Protein AF-A0A0D3LSZ7-F1 (afdb_monomer_lite)

Radius of gyration: 13.13 Å; chains: 1; bounding box: 28×19×35 Å

Organism: NCBI:txid887860

Structure (mmCIF, N/CA/C/O backbone):
data_AF-A0A0D3LSZ7-F1
#
_entry.id   AF-A0A0D3LSZ7-F1
#
loop_
_atom_site.group_PDB
_atom_site.id
_atom_site.type_symbol
_atom_site.label_atom_id
_atom_site.label_alt_id
_atom_site.label_comp_id
_atom_site.label_asym_id
_atom_site.label_entity_id
_atom_site.label_seq_id
_atom_site.pdbx_PDB_ins_code
_atom_site.Cartn_x
_atom_site.Cartn_y
_atom_site.Cartn_z
_atom_site.occupancy
_atom_site.B_iso_or_equiv
_atom_site.auth_seq_id
_atom_site.auth_comp_id
_atom_site.auth_asym_id
_atom_site.auth_atom_id
_atom_site.pdbx_PDB_model_num
ATOM 1 N N . ASP A 1 1 ? 3.123 -5.375 -8.406 1.00 90.69 1 ASP A N 1
ATOM 2 C CA . ASP A 1 1 ? 1.948 -4.709 -7.807 1.00 90.69 1 ASP A CA 1
ATOM 3 C C . ASP A 1 1 ? 1.750 -5.105 -6.362 1.00 90.69 1 ASP A C 1
ATOM 5 O O . ASP A 1 1 ? 2.339 -6.085 -5.933 1.00 90.69 1 ASP A O 1
ATOM 9 N N . TRP A 1 2 ? 1.005 -4.307 -5.594 1.00 97.12 2 TRP A N 1
ATOM 10 C CA . TRP A 1 2 ? 0.752 -4.562 -4.174 1.00 97.12 2 TRP A CA 1
ATOM 11 C C . TRP A 1 2 ? -0.500 -3.824 -3.700 1.00 97.12 2 TRP A C 1
ATOM 13 O O . TRP A 1 2 ? -0.670 -2.646 -4.020 1.00 97.12 2 TRP A O 1
ATOM 23 N N . LEU A 1 3 ? -1.359 -4.494 -2.927 1.00 97.56 3 LEU A N 1
ATOM 24 C CA . LEU A 1 3 ? -2.524 -3.872 -2.294 1.00 97.56 3 LEU A CA 1
ATOM 25 C C . LEU A 1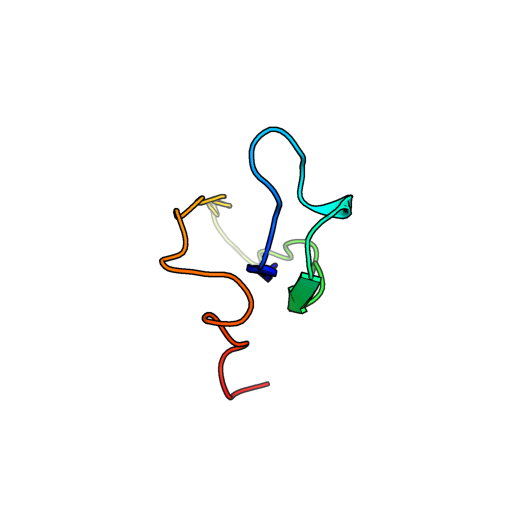 3 ? -2.743 -4.450 -0.896 1.00 97.56 3 LEU A C 1
ATOM 27 O O . LEU A 1 3 ? -3.010 -5.644 -0.734 1.00 97.56 3 LEU A O 1
ATOM 31 N N . VAL A 1 4 ? -2.686 -3.565 0.097 1.00 98.44 4 VAL A N 1
ATOM 32 C CA . VAL A 1 4 ? -2.967 -3.863 1.502 1.00 98.44 4 VAL A CA 1
ATOM 33 C C . VAL A 1 4 ? -4.105 -2.967 1.971 1.00 98.44 4 VAL A C 1
ATOM 35 O O . VAL A 1 4 ? -4.060 -1.752 1.781 1.00 98.44 4 VAL A O 1
ATOM 38 N N . THR A 1 5 ? -5.124 -3.568 2.573 1.00 98.31 5 THR A N 1
ATOM 39 C CA . THR A 1 5 ? -6.293 -2.880 3.131 1.00 98.31 5 THR A CA 1
ATOM 40 C C . THR A 1 5 ? -6.298 -2.980 4.655 1.00 98.31 5 THR A C 1
ATOM 42 O O . THR A 1 5 ? -5.482 -3.676 5.252 1.00 98.31 5 THR A O 1
ATOM 45 N N . ASP A 1 6 ? -7.210 -2.268 5.308 1.00 98.31 6 ASP A N 1
ATOM 46 C CA . ASP A 1 6 ? -7.515 -2.379 6.737 1.00 98.31 6 ASP A CA 1
ATOM 47 C C . ASP A 1 6 ? -6.318 -2.159 7.675 1.00 98.31 6 ASP A C 1
ATOM 49 O O . ASP A 1 6 ? -6.271 -2.723 8.767 1.00 98.31 6 ASP A O 1
ATOM 53 N N . ILE A 1 7 ? -5.365 -1.312 7.274 1.00 98.62 7 ILE A N 1
ATOM 54 C CA . ILE A 1 7 ? -4.230 -0.910 8.113 1.00 98.62 7 ILE A CA 1
ATOM 55 C C . ILE A 1 7 ? -4.756 -0.048 9.274 1.00 98.62 7 ILE A C 1
ATOM 57 O O . ILE A 1 7 ? -5.295 1.036 9.023 1.00 98.62 7 ILE A O 1
ATOM 61 N N . PRO A 1 8 ? -4.599 -0.469 10.546 1.00 98.12 8 PRO A N 1
ATOM 62 C CA . PRO A 1 8 ? -4.963 0.373 11.679 1.00 98.12 8 PRO A CA 1
ATOM 63 C C . PRO A 1 8 ? -4.156 1.676 11.686 1.00 98.12 8 PRO A C 1
ATOM 65 O O . PRO A 1 8 ? -2.956 1.682 11.394 1.00 98.12 8 PRO A O 1
ATOM 68 N N . GLY A 1 9 ? -4.800 2.787 12.055 1.00 96.88 9 GLY A N 1
ATOM 69 C CA . GLY A 1 9 ? -4.122 4.076 12.201 1.00 96.88 9 GLY A CA 1
ATOM 70 C C . GLY A 1 9 ? -2.894 3.959 13.107 1.00 96.88 9 GLY A C 1
ATOM 71 O O . GLY A 1 9 ? -2.901 3.163 14.039 1.00 96.88 9 GLY A O 1
ATOM 72 N N . THR A 1 10 ? -1.846 4.725 12.787 1.00 97.69 10 THR A N 1
ATOM 73 C CA . THR A 1 10 ? -0.524 4.714 13.452 1.00 97.69 10 THR A CA 1
ATOM 74 C C . THR A 1 10 ? 0.272 3.401 13.378 1.00 97.69 10 THR A C 1
ATOM 76 O O . THR A 1 10 ? 1.361 3.329 13.944 1.00 97.6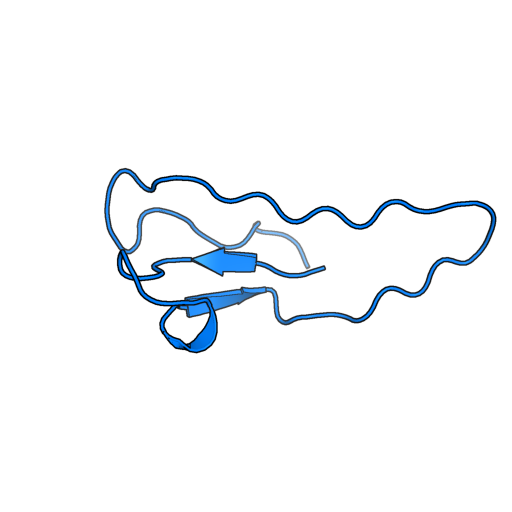9 10 THR A O 1
ATOM 79 N N . THR A 1 11 ? -0.207 2.391 12.641 1.00 98.00 11 THR A N 1
ATOM 80 C CA . THR A 1 11 ? 0.528 1.142 12.369 1.00 98.00 11 THR A CA 1
ATOM 81 C C . THR A 1 11 ? 1.070 1.105 10.929 1.00 98.00 11 THR A C 1
ATOM 83 O O . THR A 1 11 ? 1.331 2.152 10.337 1.00 98.00 11 THR A O 1
ATOM 86 N N . GLY A 1 12 ? 1.283 -0.085 10.356 1.00 97.56 12 GLY A N 1
ATOM 87 C CA . GLY A 1 12 ? 1.841 -0.264 9.016 1.00 97.56 12 GLY A CA 1
ATOM 88 C C . GLY A 1 12 ? 1.254 -1.462 8.275 1.00 97.56 12 GLY A C 1
ATOM 89 O O . GLY A 1 12 ? 0.448 -2.214 8.818 1.00 97.56 12 GLY A O 1
ATOM 90 N N . ALA A 1 13 ? 1.691 -1.660 7.029 1.00 97.69 13 ALA A N 1
ATOM 91 C CA . ALA A 1 13 ? 1.147 -2.674 6.122 1.00 97.69 13 ALA A CA 1
ATOM 92 C C . ALA A 1 13 ? 1.172 -4.111 6.684 1.00 97.69 13 ALA A C 1
ATOM 94 O O . ALA A 1 13 ? 0.297 -4.903 6.358 1.00 97.69 13 ALA A O 1
ATOM 95 N N . THR A 1 14 ? 2.108 -4.437 7.582 1.00 98.06 14 THR A N 1
ATOM 96 C CA . THR A 1 14 ? 2.179 -5.748 8.257 1.00 98.06 14 THR A CA 1
ATOM 97 C C . THR A 1 14 ? 1.002 -6.031 9.195 1.00 98.06 14 THR A C 1
ATOM 99 O O . THR A 1 14 ? 0.797 -7.176 9.578 1.00 98.06 14 THR A O 1
ATOM 102 N N . PHE A 1 15 ? 0.253 -5.000 9.592 1.00 98.31 15 PHE A N 1
ATOM 103 C CA . PHE A 1 15 ? -0.943 -5.104 10.433 1.00 98.31 15 PHE A CA 1
ATOM 104 C C . PHE A 1 15 ? -2.245 -5.041 9.620 1.00 98.31 15 PHE A C 1
ATOM 106 O O . PHE A 1 15 ? -3.323 -5.205 10.190 1.00 98.31 15 PHE A O 1
ATOM 113 N N . GLY A 1 16 ? -2.152 -4.772 8.314 1.00 97.69 16 GLY A N 1
ATOM 114 C CA . GLY A 1 16 ? -3.286 -4.767 7.397 1.00 97.69 16 GLY A CA 1
ATOM 115 C C . GLY A 1 16 ? -3.555 -6.142 6.787 1.00 97.69 16 GLY A C 1
ATOM 116 O O . GLY A 1 16 ? -2.890 -7.134 7.083 1.00 97.69 16 GLY A O 1
ATOM 117 N N . GLN A 1 17 ? -4.540 -6.190 5.900 1.00 97.81 17 GLN A N 1
ATOM 118 C CA . GLN A 1 17 ? -4.876 -7.357 5.104 1.00 97.81 17 GLN A CA 1
ATOM 119 C C . GLN A 1 17 ? -4.257 -7.229 3.711 1.00 97.81 17 GLN A C 1
ATOM 121 O O . GLN A 1 17 ? -4.643 -6.368 2.922 1.00 97.81 17 GLN A O 1
ATOM 126 N N . GLU A 1 18 ? -3.311 -8.105 3.385 1.00 97.12 18 GLU A N 1
ATOM 127 C CA . GLU A 1 18 ? -2.777 -8.198 2.028 1.00 97.12 18 GLU A CA 1
ATOM 128 C C . GLU A 1 18 ? -3.807 -8.877 1.113 1.00 97.12 18 GLU A C 1
ATOM 130 O O . GLU A 1 18 ? -4.099 -10.064 1.253 1.00 97.12 18 GLU A O 1
ATOM 135 N N . VAL A 1 19 ? -4.387 -8.109 0.187 1.00 95.88 19 VAL A N 1
ATOM 136 C CA . VAL A 1 19 ? -5.409 -8.598 -0.758 1.00 95.88 19 VAL A CA 1
ATOM 137 C C . VAL A 1 19 ? -4.852 -8.779 -2.175 1.00 95.88 19 VAL A C 1
ATOM 139 O O . VAL A 1 19 ? -5.377 -9.574 -2.957 1.00 95.88 19 VAL A O 1
ATOM 142 N N . VAL A 1 20 ? -3.745 -8.103 -2.494 1.00 95.81 20 VAL A N 1
ATOM 143 C CA . VAL A 1 20 ? -2.890 -8.397 -3.651 1.00 95.81 20 VAL A CA 1
ATOM 144 C C . VAL A 1 20 ? -1.462 -8.509 -3.140 1.00 95.81 20 VAL A C 1
ATOM 146 O O . VAL A 1 20 ? -0.925 -7.526 -2.630 1.00 95.81 20 VAL A O 1
ATOM 149 N N . CYS A 1 21 ? -0.872 -9.701 -3.268 1.00 94.94 21 CYS A N 1
ATOM 150 C CA . CYS A 1 21 ? 0.492 -9.969 -2.822 1.00 94.94 21 CYS A CA 1
ATOM 151 C C . CYS A 1 21 ? 1.493 -9.039 -3.497 1.00 94.94 21 CYS A C 1
ATOM 153 O O . CYS A 1 21 ? 1.331 -8.704 -4.670 1.00 94.94 21 CYS A O 1
ATOM 155 N N . TYR A 1 22 ? 2.533 -8.648 -2.760 1.00 96.06 22 TYR A N 1
ATOM 156 C CA . TYR A 1 22 ? 3.613 -7.871 -3.349 1.00 96.06 22 TYR A CA 1
ATOM 157 C C . TYR A 1 22 ? 4.301 -8.653 -4.475 1.00 96.06 22 TYR A C 1
ATOM 159 O O . TYR A 1 22 ? 4.880 -9.720 -4.267 1.00 96.06 22 TYR A O 1
ATOM 167 N N . GLU A 1 23 ? 4.308 -8.064 -5.662 1.00 95.56 23 GLU A N 1
ATOM 168 C CA . GLU A 1 23 ? 5.105 -8.506 -6.794 1.00 95.56 23 GLU A CA 1
ATOM 169 C C . GLU A 1 23 ? 6.176 -7.466 -7.107 1.00 95.56 23 GLU A C 1
ATOM 171 O O . GLU A 1 23 ? 5.871 -6.317 -7.459 1.00 95.56 23 GLU A O 1
ATOM 176 N N . SER A 1 24 ? 7.437 -7.896 -7.014 1.00 95.50 24 SER A N 1
ATOM 177 C CA . SER A 1 24 ? 8.597 -7.079 -7.357 1.00 95.50 24 SER A CA 1
ATOM 178 C C . SER A 1 24 ? 8.497 -6.560 -8.792 1.00 95.50 24 SER A C 1
ATOM 180 O O . SER A 1 24 ? 8.291 -7.364 -9.707 1.00 95.50 24 SER A O 1
ATOM 182 N N . PRO A 1 25 ? 8.716 -5.256 -9.024 1.00 95.25 25 PRO A N 1
ATOM 183 C CA . PRO A 1 25 ? 8.754 -4.705 -10.365 1.00 95.25 25 PRO A CA 1
ATOM 184 C C . PRO A 1 25 ? 9.723 -5.417 -11.309 1.00 95.25 25 PRO A C 1
ATOM 186 O O . PRO A 1 25 ? 10.877 -5.665 -10.960 1.00 95.25 25 PRO A O 1
ATOM 189 N N . ARG A 1 26 ? 9.269 -5.687 -12.537 1.00 96.00 26 ARG A N 1
ATOM 190 C CA . ARG A 1 26 ? 10.085 -6.247 -13.628 1.00 96.00 26 ARG A CA 1
ATOM 191 C C . ARG A 1 26 ? 9.921 -5.413 -14.905 1.00 96.00 26 ARG A C 1
ATOM 193 O O . ARG A 1 26 ? 9.323 -5.888 -15.869 1.00 96.00 26 ARG A O 1
ATOM 200 N N . PRO A 1 27 ? 10.380 -4.148 -14.910 1.00 95.31 27 PRO A N 1
ATOM 201 C CA . PRO A 1 27 ? 10.269 -3.296 -16.087 1.00 95.31 27 PRO A CA 1
ATOM 202 C C . PRO A 1 27 ? 11.107 -3.861 -17.238 1.00 95.31 27 PRO A C 1
ATOM 204 O O . PRO A 1 27 ? 12.235 -4.303 -17.031 1.00 95.31 27 PRO A O 1
ATOM 207 N N . SER A 1 28 ? 10.566 -3.837 -18.454 1.00 96.31 28 SER A N 1
ATOM 208 C CA . SER A 1 28 ? 11.241 -4.388 -19.635 1.00 96.31 28 SER A CA 1
ATOM 209 C C . SER A 1 28 ? 12.059 -3.349 -20.406 1.00 96.31 28 SER A C 1
ATOM 211 O O . SER A 1 28 ? 13.127 -3.681 -20.913 1.00 96.31 28 SER A O 1
ATOM 213 N N . GLN A 1 29 ? 11.585 -2.102 -20.510 1.00 97.00 29 GLN A N 1
ATOM 214 C CA . GLN A 1 29 ? 12.242 -1.027 -21.269 1.00 97.00 29 GLN A CA 1
ATOM 215 C C . GLN A 1 29 ? 11.888 0.368 -20.734 1.00 97.00 29 GLN A C 1
ATOM 217 O O . GLN A 1 29 ? 10.751 0.604 -20.333 1.00 97.00 29 GLN A O 1
ATOM 222 N N . GLY A 1 30 ? 12.834 1.312 -20.795 1.00 97.06 30 GLY A N 1
ATOM 223 C CA . GLY A 1 30 ? 12.623 2.715 -20.412 1.00 97.06 30 GLY A CA 1
ATOM 224 C C . GLY A 1 30 ? 12.643 2.977 -18.898 1.00 97.06 30 GLY A C 1
ATOM 225 O O . GLY A 1 30 ? 13.109 2.150 -18.117 1.00 97.06 30 GLY A O 1
ATOM 226 N N . ILE A 1 31 ? 12.151 4.152 -18.485 1.00 97.69 31 ILE A N 1
ATOM 227 C CA . ILE A 1 31 ? 12.115 4.596 -17.080 1.00 97.69 31 ILE A CA 1
ATOM 228 C C . ILE A 1 31 ? 10.712 4.375 -16.507 1.00 97.69 31 ILE A C 1
ATOM 230 O O . ILE A 1 31 ? 9.732 4.891 -17.042 1.00 97.69 31 ILE A O 1
ATOM 234 N N . HIS A 1 32 ? 10.623 3.648 -15.390 1.00 97.38 32 HIS A N 1
ATOM 235 C CA . HIS A 1 32 ? 9.364 3.303 -14.720 1.00 97.38 32 HIS A CA 1
ATOM 236 C C . HIS A 1 32 ? 9.285 3.969 -13.348 1.00 97.38 32 HIS A C 1
ATOM 238 O O . HIS A 1 32 ? 10.268 4.007 -12.610 1.00 97.38 32 HIS A O 1
ATOM 244 N N . ARG A 1 33 ? 8.108 4.497 -13.000 1.00 96.94 33 ARG A N 1
ATOM 245 C CA . ARG A 1 33 ? 7.828 5.075 -11.679 1.00 96.94 33 ARG A CA 1
ATOM 246 C C . ARG A 1 33 ? 7.015 4.075 -10.871 1.00 96.94 33 ARG A C 1
ATOM 248 O O . ARG A 1 33 ? 5.952 3.662 -11.322 1.00 96.94 33 ARG A O 1
ATOM 255 N N . PHE A 1 34 ? 7.486 3.745 -9.677 1.00 96.44 34 PHE A N 1
ATOM 256 C CA . PHE A 1 34 ? 6.771 2.901 -8.722 1.00 96.44 34 PHE A CA 1
ATOM 257 C C . PHE A 1 34 ? 6.245 3.792 -7.610 1.00 96.44 34 PHE A C 1
ATOM 259 O O . PHE A 1 34 ? 7.015 4.503 -6.967 1.00 96.44 34 PHE A O 1
ATOM 266 N N . VAL A 1 35 ? 4.926 3.818 -7.450 1.00 97.50 35 VAL A N 1
ATOM 267 C CA . VAL A 1 35 ? 4.244 4.795 -6.603 1.00 97.50 35 VAL A CA 1
ATOM 268 C C . VAL A 1 35 ? 3.508 4.058 -5.500 1.00 97.50 35 VAL A C 1
ATOM 270 O O . VAL A 1 35 ? 2.762 3.120 -5.769 1.00 97.50 35 VAL A O 1
ATOM 273 N N . PHE A 1 36 ? 3.692 4.520 -4.268 1.00 97.19 36 PHE A N 1
ATOM 274 C CA . PHE A 1 36 ? 2.857 4.137 -3.137 1.00 97.19 36 PHE A CA 1
ATOM 275 C C . PHE A 1 36 ? 1.846 5.250 -2.884 1.00 97.19 36 PHE A C 1
ATOM 277 O O . PHE A 1 36 ? 2.206 6.428 -2.862 1.00 97.19 36 PHE A O 1
ATOM 284 N N . VAL A 1 37 ? 0.586 4.876 -2.695 1.00 97.88 37 VAL A N 1
ATOM 285 C CA . VAL A 1 37 ? -0.502 5.805 -2.379 1.00 97.88 37 VAL A CA 1
ATOM 286 C C . VAL A 1 37 ? -1.252 5.257 -1.173 1.00 97.88 37 VAL A C 1
ATOM 288 O O . VAL A 1 37 ? -1.490 4.053 -1.093 1.00 97.88 37 VAL A O 1
ATOM 291 N N . LEU A 1 38 ? -1.610 6.132 -0.235 1.00 98.00 38 LEU A N 1
ATOM 292 C CA . LEU A 1 38 ? -2.362 5.784 0.967 1.00 98.00 38 LEU A CA 1
ATOM 293 C C . LEU A 1 38 ? -3.710 6.506 0.954 1.00 98.00 38 LEU A C 1
ATOM 295 O O . LEU A 1 38 ? -3.767 7.712 0.715 1.00 98.00 38 LEU A O 1
ATOM 299 N N . PHE A 1 39 ? -4.781 5.773 1.248 1.00 97.94 39 PHE A N 1
ATOM 300 C CA . PHE A 1 39 ? -6.138 6.303 1.351 1.00 97.94 39 PHE A CA 1
ATOM 301 C C . PHE A 1 39 ? -6.700 6.044 2.746 1.00 97.94 39 PHE A C 1
ATOM 303 O O . PHE A 1 39 ? -6.463 4.989 3.334 1.00 97.94 39 PHE A O 1
ATOM 310 N N . GLN A 1 40 ? -7.487 6.988 3.259 1.00 98.00 40 GLN A N 1
ATOM 311 C CA . GLN A 1 40 ? -8.274 6.771 4.467 1.00 98.00 40 GLN A CA 1
ATOM 312 C C . GLN A 1 40 ? -9.569 6.035 4.102 1.00 98.00 40 GLN A C 1
ATOM 314 O O . GLN A 1 40 ? -10.381 6.544 3.332 1.00 98.00 40 GLN A O 1
ATOM 319 N N . GLN A 1 41 ? -9.764 4.835 4.651 1.00 98.06 41 GLN A N 1
ATOM 320 C CA . GLN A 1 41 ? -10.988 4.062 4.442 1.00 98.06 41 GLN A C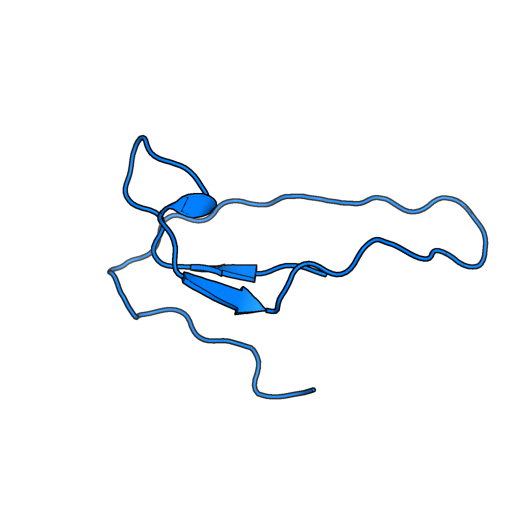A 1
ATOM 321 C C . GLN A 1 41 ? -12.163 4.645 5.233 1.00 98.06 41 GLN A C 1
ATOM 323 O O . GLN A 1 41 ? -11.993 5.114 6.357 1.00 98.06 41 GLN A O 1
ATOM 328 N N . LEU A 1 42 ? -13.374 4.536 4.676 1.00 97.94 42 LEU A N 1
ATOM 329 C CA . LEU A 1 42 ? -14.617 4.890 5.378 1.00 97.94 42 LEU A CA 1
ATOM 330 C C . LEU A 1 42 ? -14.912 3.949 6.558 1.00 97.94 42 LEU A C 1
ATOM 332 O O . LEU A 1 42 ? -15.608 4.320 7.496 1.00 97.94 42 LEU A O 1
ATOM 336 N N . GLY A 1 43 ? -14.377 2.730 6.511 1.00 95.94 43 GLY A N 1
ATOM 337 C CA . GLY A 1 43 ? -14.489 1.725 7.558 1.00 95.94 43 GLY A CA 1
ATOM 338 C C . GLY A 1 43 ? -13.643 0.498 7.231 1.00 95.94 43 GLY A C 1
ATOM 339 O O . GLY A 1 43 ? -13.175 0.336 6.100 1.00 95.94 43 GLY A O 1
ATOM 340 N N . ARG A 1 44 ? -13.454 -0.381 8.215 1.00 95.06 44 ARG A N 1
ATOM 341 C CA . ARG A 1 44 ? -12.774 -1.665 8.009 1.00 95.06 44 ARG A CA 1
ATOM 342 C C . ARG A 1 44 ? -13.603 -2.565 7.081 1.00 95.06 44 ARG A C 1
ATOM 344 O O . ARG A 1 44 ? -14.828 -2.499 7.131 1.00 95.06 44 ARG A O 1
ATOM 351 N N . GLN A 1 45 ? -12.954 -3.400 6.270 1.00 94.88 45 GLN A N 1
ATOM 352 C CA . GLN A 1 45 ? -13.595 -4.369 5.368 1.00 94.88 45 GLN A CA 1
ATOM 353 C C . GLN A 1 45 ? -14.501 -3.726 4.303 1.0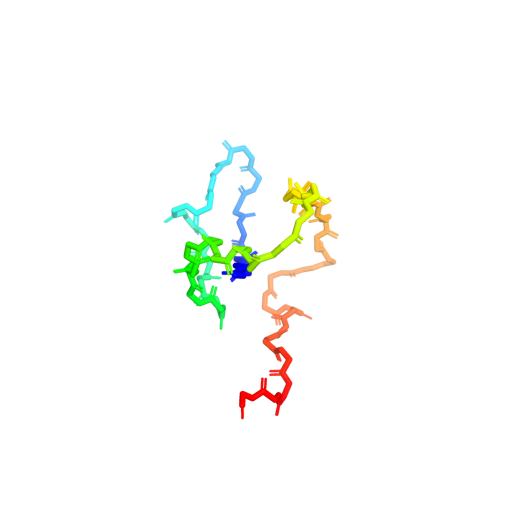0 94.88 45 GLN A C 1
ATOM 355 O O . GLN A 1 45 ? -15.497 -4.306 3.884 1.00 94.88 45 GLN A O 1
ATOM 360 N N . THR A 1 46 ? -14.170 -2.510 3.859 1.00 96.81 46 THR A N 1
ATOM 361 C CA . THR A 1 46 ? -14.938 -1.776 2.830 1.00 96.81 46 THR A CA 1
ATOM 362 C C . THR A 1 46 ? -14.242 -1.700 1.471 1.00 96.81 46 THR A C 1
ATOM 364 O O . THR A 1 46 ? -14.833 -1.220 0.506 1.00 96.81 46 THR A O 1
ATOM 367 N N . VAL A 1 47 ? -13.000 -2.178 1.378 1.00 96.56 47 VAL A N 1
ATOM 368 C CA . VAL A 1 47 ? -12.191 -2.186 0.154 1.00 96.56 47 VAL A CA 1
ATOM 369 C C . VAL A 1 47 ? 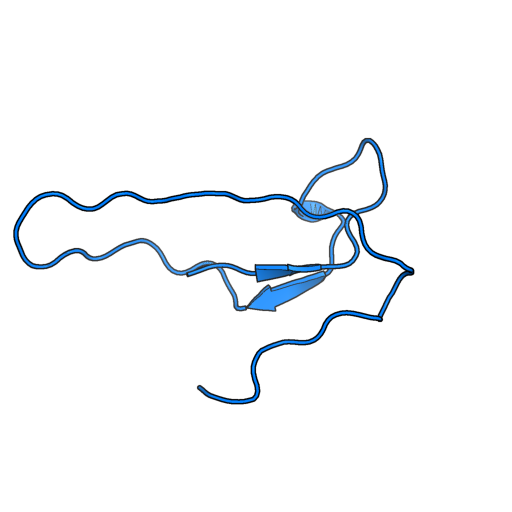-11.824 -3.626 -0.178 1.00 96.56 47 VAL A C 1
ATOM 371 O O . VAL A 1 47 ? -11.421 -4.384 0.704 1.00 96.56 47 VAL A O 1
ATOM 374 N N . TYR A 1 48 ? -11.946 -3.990 -1.452 1.00 93.88 48 TYR A N 1
ATOM 375 C CA . TYR A 1 48 ? -11.756 -5.355 -1.935 1.00 93.88 48 TYR A CA 1
ATOM 376 C C . TYR A 1 48 ? -10.712 -5.402 -3.047 1.00 93.88 48 TYR A C 1
ATOM 378 O O . TYR A 1 48 ? -10.446 -4.396 -3.708 1.00 93.88 48 TYR A O 1
ATOM 386 N N . ALA A 1 49 ? -10.138 -6.585 -3.262 1.00 92.50 49 ALA A N 1
ATOM 387 C CA . ALA A 1 49 ? -9.283 -6.817 -4.416 1.00 92.50 49 ALA A CA 1
ATOM 388 C C . ALA A 1 49 ? -10.068 -6.577 -5.722 1.00 92.50 49 ALA A C 1
ATOM 390 O O . ALA A 1 49 ? -11.270 -6.863 -5.776 1.00 92.50 49 ALA A O 1
ATOM 391 N N . PRO A 1 50 ? -9.410 -6.088 -6.785 1.00 89.69 50 PRO A N 1
ATOM 392 C CA . PRO A 1 50 ? -10.019 -6.051 -8.107 1.00 89.69 50 PRO A CA 1
ATOM 393 C C . PRO A 1 50 ? -10.416 -7.468 -8.546 1.00 89.69 50 PRO A C 1
ATOM 395 O O . PRO A 1 50 ? -9.731 -8.445 -8.247 1.00 89.69 50 PRO A O 1
ATOM 398 N N . GLY A 1 51 ? -11.534 -7.580 -9.265 1.00 82.94 51 GLY A N 1
ATOM 399 C CA . GLY A 1 51 ? -12.123 -8.864 -9.664 1.00 82.94 51 GLY A CA 1
ATOM 400 C C . GLY A 1 51 ? -11.380 -9.611 -10.776 1.00 82.94 51 GLY A C 1
ATOM 401 O O . GLY A 1 51 ? -11.932 -10.555 -1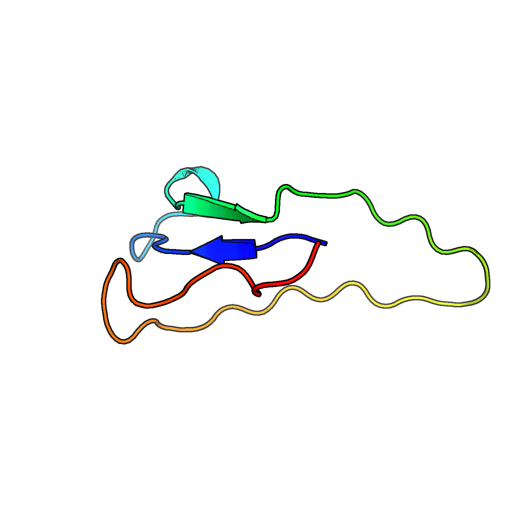1.331 1.00 82.94 51 GLY A O 1
ATOM 402 N N . TRP A 1 52 ? -10.173 -9.183 -11.141 1.00 70.50 52 TRP A N 1
ATOM 403 C CA . TRP A 1 52 ? -9.386 -9.773 -12.218 1.00 70.50 52 TRP A CA 1
ATOM 404 C C . TRP A 1 52 ? -8.004 -10.154 -11.684 1.00 70.50 52 TRP A C 1
ATOM 406 O O . TRP A 1 52 ? -7.307 -9.328 -11.092 1.00 70.50 52 TRP A O 1
ATOM 416 N N . ARG A 1 53 ? -7.639 -11.413 -11.922 1.00 56.66 53 ARG A N 1
ATOM 417 C CA . ARG A 1 53 ? -6.269 -11.903 -12.062 1.00 56.66 53 ARG A CA 1
ATOM 418 C C . ARG A 1 53 ? -6.186 -12.602 -13.409 1.00 56.66 53 ARG A C 1
ATOM 420 O O . ARG A 1 53 ? -7.167 -13.312 -13.731 1.00 56.66 53 ARG A O 1
#

InterPro domains:
  IPR035810 Phosphatidylethanolamine-binding protein, eukaryotic [PTHR11362] (2-50)
  IPR036610 PEBP-like superfamily [G3DSA:3.90.280.10] (1-53)
  IPR036610 PEBP-like superfamily [SSF49777] (2-52)

Sequence (53 aa):
DWLVTDIPGTTGATFGQEVVCYESPRPSQGIHRFVFVLFQQLGRQTVYAPGWR

Secondary structure (DSSP, 8-state):
--EEE-PPTTS-GGGSEEEE--------SS-----------SSTT-----S--

pLDDT: mean 95.11, std 6.89, range [56.66, 98.62]

Foldseek 3Di:
DWDWFDADPPGDSVRTHTQDDDDDDDDDDDDDDDDDDDDDDPDGPPDHDPPDD